Protein AF-A0A9N9K8G9-F1 (afdb_monomer)

Solvent-accessible surface area (backbone at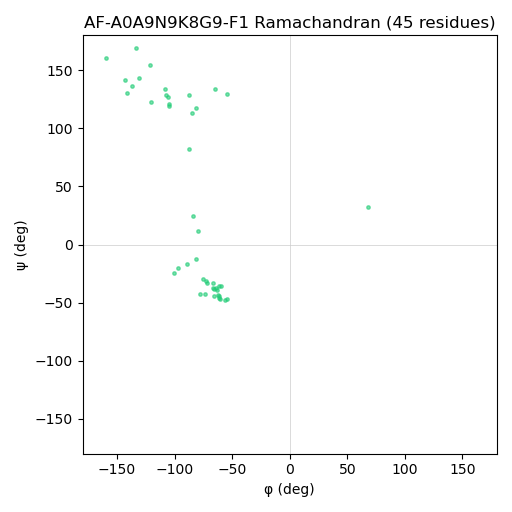oms only — not comparable to full-atom values): 3290 Å² total; per-residue (Å²): 136,84,85,88,79,86,84,88,73,94,64,95,39,34,73,53,43,35,50,52,54,50,52,50,52,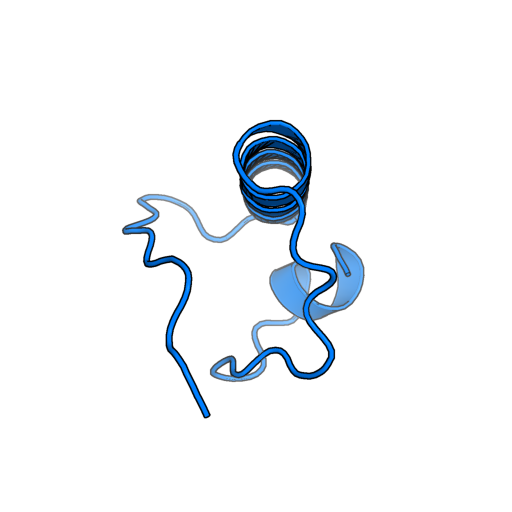76,74,36,100,63,83,84,89,77,85,89,76,95,71,53,68,35,55,65,72,41,109

Organism: NCBI:txid60492

pLDDT: mean 84.87, std 6.42, range [65.06, 94.5]

Radius of gyration: 10.53 Å; Cα contacts (8 Å, |Δi|>4): 24; chains: 1; bounding box: 25×18×25 Å

Foldseek 3Di:
DDDQDDDDDPDLALVVLLVVVVVSVVVDPDDDPDDDDPPDVSNVVND

Secondary structure (DSSP, 8-state):
---------SS--HHHHHHHHHHHHHH-S-----------HHHHHH-

Structure (mmCIF, N/CA/C/O backbone):
data_AF-A0A9N9K8G9-F1
#
_entry.id   AF-A0A9N9K8G9-F1
#
loop_
_atom_site.group_PDB
_atom_site.id
_atom_site.type_symbol
_atom_site.label_atom_id
_atom_site.label_alt_id
_atom_site.label_comp_id
_atom_site.label_asym_id
_atom_site.label_entity_id
_atom_site.label_seq_id
_atom_site.pdbx_PDB_ins_code
_atom_site.Cartn_x
_atom_site.Cartn_y
_atom_site.Cartn_z
_atom_site.occupancy
_atom_site.B_iso_or_equiv
_atom_site.auth_seq_id
_atom_site.auth_comp_id
_atom_site.auth_asym_id
_atom_site.auth_atom_id
_atom_site.pdbx_PDB_model_num
ATOM 1 N N . ASN A 1 1 ? -19.850 -3.499 2.104 1.00 65.06 1 ASN A N 1
ATOM 2 C CA . ASN A 1 1 ? -18.509 -2.886 2.038 1.00 65.06 1 ASN A CA 1
ATOM 3 C C . ASN A 1 1 ? -18.639 -1.392 2.223 1.00 65.06 1 ASN A C 1
ATOM 5 O O . ASN A 1 1 ? -19.397 -0.774 1.488 1.00 65.06 1 ASN A O 1
ATOM 9 N N . LEU A 1 2 ? -17.976 -0.851 3.244 1.00 71.81 2 LEU A N 1
ATOM 10 C CA . LEU A 1 2 ? -17.836 0.590 3.442 1.00 71.81 2 LEU A CA 1
ATOM 11 C C . LEU A 1 2 ? -16.603 1.045 2.657 1.00 71.81 2 LEU A C 1
ATOM 13 O O . LEU A 1 2 ? -15.544 0.439 2.804 1.00 71.81 2 LEU A O 1
ATOM 17 N N . ILE A 1 3 ? -16.742 2.075 1.825 1.00 72.56 3 ILE A N 1
ATOM 18 C CA . ILE A 1 3 ? -15.587 2.728 1.201 1.00 72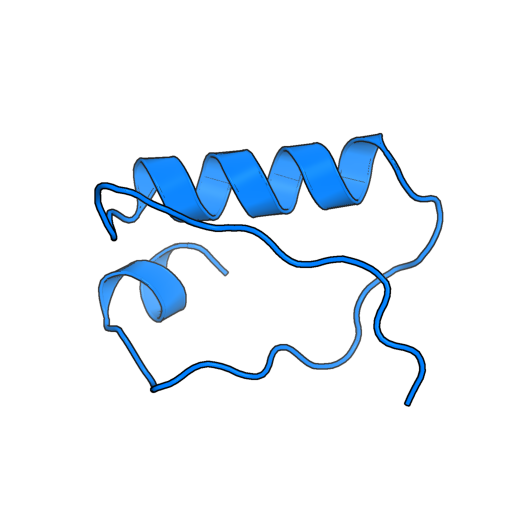.56 3 ILE A CA 1
ATOM 19 C C . ILE A 1 3 ? -15.017 3.693 2.239 1.00 72.56 3 ILE A C 1
ATOM 21 O O . ILE A 1 3 ? -15.724 4.594 2.686 1.00 72.56 3 ILE A O 1
ATOM 25 N N . VAL A 1 4 ? -13.771 3.464 2.651 1.00 74.12 4 VAL A N 1
ATOM 26 C CA . VAL A 1 4 ? -13.114 4.230 3.726 1.00 74.12 4 VAL A CA 1
ATOM 27 C C . VAL A 1 4 ? -12.231 5.363 3.203 1.00 74.12 4 VAL A C 1
ATOM 29 O O . VAL A 1 4 ? -11.981 6.310 3.938 1.00 74.12 4 VAL A O 1
ATOM 32 N N . ALA A 1 5 ? -11.806 5.302 1.937 1.00 78.50 5 ALA A N 1
ATOM 33 C CA . ALA A 1 5 ? -11.017 6.345 1.290 1.00 78.50 5 ALA A CA 1
ATOM 34 C C . ALA A 1 5 ? -11.098 6.270 -0.241 1.00 78.50 5 ALA A C 1
ATOM 36 O O . ALA A 1 5 ? -11.438 5.230 -0.807 1.00 78.50 5 ALA A O 1
ATOM 37 N N . ALA A 1 6 ? -10.762 7.387 -0.885 1.00 81.50 6 ALA A N 1
A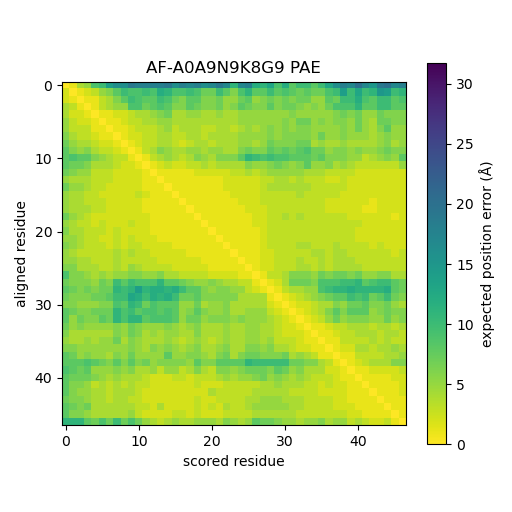TOM 38 C CA . ALA A 1 6 ? -10.520 7.503 -2.318 1.00 81.50 6 ALA A CA 1
ATOM 39 C C . ALA A 1 6 ? -9.373 8.500 -2.537 1.00 81.50 6 ALA A C 1
ATOM 41 O O . ALA A 1 6 ? -9.297 9.508 -1.832 1.00 81.50 6 ALA A O 1
ATOM 42 N N . ALA A 1 7 ? -8.504 8.226 -3.507 1.00 81.62 7 ALA A N 1
ATOM 43 C CA . ALA A 1 7 ? -7.390 9.092 -3.876 1.00 81.62 7 ALA A CA 1
ATOM 44 C C . ALA A 1 7 ? -7.381 9.297 -5.395 1.00 81.62 7 ALA A C 1
ATOM 46 O O . ALA A 1 7 ? -7.704 8.379 -6.146 1.00 81.62 7 ALA A O 1
ATOM 47 N N . ILE A 1 8 ? -7.032 10.507 -5.830 1.00 83.81 8 ILE A N 1
ATOM 48 C CA . ILE A 1 8 ? -6.723 10.811 -7.229 1.00 83.81 8 ILE A CA 1
ATOM 49 C C . ILE A 1 8 ? -5.209 10.951 -7.291 1.00 83.81 8 ILE A C 1
ATOM 51 O O . ILE A 1 8 ? -4.651 11.797 -6.591 1.00 83.81 8 ILE A O 1
ATOM 55 N N . LEU A 1 9 ? -4.565 10.103 -8.085 1.00 85.25 9 LEU A N 1
ATOM 56 C CA . LEU A 1 9 ? -3.118 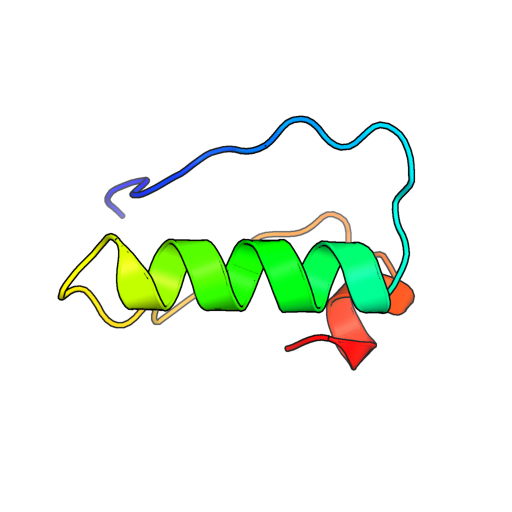10.080 -8.245 1.00 85.25 9 LEU A CA 1
ATOM 57 C C . LEU A 1 9 ? -2.776 10.624 -9.627 1.00 85.25 9 LEU A C 1
ATOM 59 O O . LEU A 1 9 ? -3.435 10.286 -10.606 1.00 85.25 9 LEU A O 1
ATOM 63 N N . GLU A 1 10 ? -1.789 11.513 -9.685 1.00 85.06 10 GLU A N 1
ATOM 64 C CA . GLU A 1 10 ? -1.259 12.017 -10.955 1.00 85.06 10 GLU A CA 1
ATOM 65 C C . GLU A 1 10 ? -0.328 10.980 -11.596 1.00 85.06 10 GLU A C 1
ATOM 67 O O . GLU A 1 10 ? -0.447 10.710 -12.786 1.00 85.06 10 GLU A O 1
ATOM 72 N N . ASP A 1 11 ? 0.520 10.351 -10.774 1.00 87.69 11 ASP A N 1
ATOM 73 C CA . ASP A 1 11 ? 1.446 9.295 -11.170 1.00 87.69 11 ASP A CA 1
ATOM 74 C C . ASP A 1 11 ? 1.159 8.001 -10.393 1.00 87.69 11 ASP A C 1
ATOM 76 O O . ASP A 1 11 ? 1.223 7.953 -9.161 1.00 87.69 11 ASP A O 1
ATOM 80 N N . GLU A 1 12 ? 0.885 6.925 -11.124 1.00 89.19 12 GLU A N 1
ATOM 81 C CA . GLU A 1 12 ? 0.675 5.580 -10.580 1.00 89.19 12 GLU A CA 1
ATOM 82 C C . GLU A 1 12 ? 2.029 4.868 -10.455 1.00 89.19 12 GLU A C 1
ATOM 84 O O . GLU A 1 12 ? 2.472 4.128 -11.330 1.00 89.19 12 GLU A O 1
ATOM 89 N N . THR A 1 13 ? 2.742 5.157 -9.364 1.00 93.69 13 THR A N 1
ATOM 90 C CA . THR A 1 13 ? 4.034 4.530 -9.043 1.00 93.69 13 THR A CA 1
ATOM 91 C C . THR A 1 13 ? 3.977 3.817 -7.702 1.00 93.69 13 THR A C 1
ATOM 93 O O . THR A 1 13 ? 3.215 4.202 -6.817 1.00 93.69 13 THR A O 1
ATOM 96 N N . GLU A 1 14 ? 4.835 2.813 -7.522 1.00 93.69 14 GLU A N 1
ATOM 97 C CA . GLU A 1 14 ? 4.902 1.999 -6.300 1.00 93.69 14 GLU A CA 1
ATOM 98 C C . GLU A 1 14 ? 5.086 2.878 -5.058 1.00 93.69 14 GLU A C 1
ATOM 100 O O . GLU A 1 14 ? 4.312 2.781 -4.113 1.00 93.69 14 GLU A O 1
ATOM 105 N N . ALA A 1 15 ? 6.014 3.840 -5.114 1.00 94.50 15 ALA A N 1
ATOM 106 C CA . ALA A 1 15 ? 6.273 4.768 -4.015 1.00 94.50 15 ALA A CA 1
ATOM 107 C C . ALA A 1 15 ? 5.057 5.642 -3.652 1.00 94.50 15 ALA A C 1
ATOM 109 O O . ALA A 1 15 ? 4.840 5.952 -2.480 1.00 94.50 15 ALA A O 1
ATOM 110 N N . ILE A 1 16 ? 4.256 6.052 -4.643 1.00 92.69 16 ILE A N 1
ATOM 111 C CA . ILE A 1 16 ? 3.041 6.839 -4.397 1.00 92.69 16 ILE A CA 1
ATOM 112 C C . ILE A 1 16 ? 1.954 5.948 -3.794 1.00 92.69 16 ILE A C 1
ATOM 114 O O . ILE A 1 16 ? 1.311 6.356 -2.827 1.00 92.69 16 ILE A O 1
ATOM 118 N N . PHE A 1 17 ? 1.776 4.727 -4.302 1.00 91.69 17 PHE A N 1
ATOM 119 C CA . PHE A 1 17 ? 0.827 3.773 -3.729 1.00 91.69 17 PHE A CA 1
ATOM 120 C C . PHE A 1 17 ? 1.177 3.412 -2.280 1.00 91.69 17 PHE A C 1
ATOM 122 O O . PHE A 1 17 ? 0.298 3.476 -1.417 1.00 91.69 17 PHE A O 1
ATOM 129 N N . GLU A 1 18 ? 2.447 3.121 -1.985 1.00 92.50 18 GLU A N 1
ATOM 130 C CA . GLU A 1 18 ? 2.930 2.872 -0.621 1.00 92.50 18 GLU A CA 1
ATOM 131 C C . GLU A 1 18 ? 2.614 4.052 0.301 1.00 92.50 18 GLU A C 1
ATOM 133 O O . GLU A 1 18 ? 2.073 3.868 1.396 1.00 92.50 18 GLU A O 1
ATOM 138 N N . TRP A 1 19 ? 2.909 5.275 -0.151 1.00 92.44 19 TRP A N 1
ATOM 139 C CA . TRP A 1 19 ? 2.638 6.484 0.619 1.00 92.44 19 TRP A CA 1
ATOM 140 C C . TRP A 1 19 ? 1.141 6.644 0.926 1.00 92.44 19 TRP A C 1
ATOM 142 O O . TRP A 1 19 ? 0.776 6.851 2.083 1.00 92.44 19 TRP A O 1
ATOM 152 N N . VAL A 1 20 ? 0.261 6.465 -0.065 1.00 90.12 20 VAL A N 1
ATOM 153 C CA . VAL A 1 20 ? -1.199 6.562 0.123 1.00 90.12 20 VAL A CA 1
ATOM 154 C C . VAL A 1 20 ? -1.715 5.501 1.097 1.00 90.12 20 VAL A C 1
ATOM 156 O O . VAL A 1 20 ? -2.537 5.811 1.963 1.00 90.12 20 VAL A O 1
ATOM 159 N N . LEU A 1 21 ? -1.242 4.257 0.986 1.00 88.69 21 LEU A N 1
ATOM 160 C CA . LEU A 1 21 ? -1.647 3.167 1.878 1.00 88.69 21 LEU A CA 1
ATOM 161 C C . LEU A 1 21 ? -1.187 3.420 3.322 1.00 88.69 21 LEU A C 1
ATOM 163 O O . LEU A 1 21 ? -1.948 3.160 4.260 1.00 88.69 21 LEU A O 1
ATOM 167 N N . GLN A 1 22 ? 0.015 3.973 3.515 1.00 89.38 22 GLN A N 1
ATOM 168 C CA . GLN A 1 22 ? 0.497 4.380 4.838 1.00 89.38 22 GLN A CA 1
ATOM 169 C C . GLN A 1 22 ? -0.319 5.537 5.414 1.00 89.38 22 GLN A C 1
ATOM 171 O O . GLN A 1 22 ? -0.726 5.473 6.573 1.00 89.38 22 GLN A O 1
ATOM 176 N N . GLU A 1 23 ? -0.626 6.561 4.620 1.00 89.75 23 GLU A N 1
ATOM 177 C CA . GLU A 1 23 ? -1.465 7.674 5.076 1.00 89.75 23 GLU A CA 1
ATOM 178 C C . GLU A 1 23 ? -2.881 7.209 5.437 1.00 89.75 23 GLU A C 1
ATOM 180 O O . GLU A 1 23 ? -3.436 7.621 6.459 1.00 89.75 23 GLU A O 1
ATOM 185 N N . LEU A 1 24 ? -3.457 6.281 4.667 1.00 87.50 24 LEU A N 1
ATOM 186 C CA . LEU A 1 24 ? -4.747 5.673 4.998 1.00 87.50 24 LEU A CA 1
ATOM 187 C C . LEU A 1 24 ? -4.693 4.925 6.337 1.00 87.50 24 LEU A C 1
ATOM 189 O O . LEU A 1 24 ? -5.577 5.084 7.180 1.00 87.50 24 LEU A O 1
ATOM 193 N N . LYS A 1 25 ? -3.633 4.145 6.557 1.00 86.31 25 LYS A N 1
ATOM 194 C CA . LYS A 1 25 ? -3.410 3.415 7.809 1.00 86.31 25 LYS A CA 1
ATOM 195 C C . LYS A 1 25 ? -3.203 4.353 9.001 1.00 86.31 25 LYS A C 1
ATOM 197 O O . LYS A 1 25 ? -3.664 4.056 10.096 1.00 86.31 25 LYS A O 1
ATOM 202 N N . ASN A 1 26 ? -2.521 5.477 8.796 1.00 87.69 26 ASN A N 1
ATOM 203 C CA . ASN A 1 26 ? -2.270 6.461 9.848 1.00 87.69 26 ASN A CA 1
ATOM 204 C C . ASN A 1 26 ? -3.512 7.305 10.169 1.00 87.69 26 ASN A C 1
ATOM 206 O O . ASN A 1 26 ? -3.670 7.765 11.299 1.00 87.69 26 ASN A O 1
ATOM 210 N N . SER A 1 27 ? -4.384 7.528 9.184 1.00 86.81 27 SER A N 1
ATOM 211 C CA . SER A 1 27 ? -5.573 8.377 9.321 1.00 86.81 27 SER A CA 1
ATOM 212 C C . SER A 1 27 ? -6.815 7.636 9.813 1.00 86.81 27 SER A C 1
ATOM 214 O O . SER A 1 27 ? -7.763 8.282 10.267 1.00 86.81 27 SER A O 1
ATOM 216 N N . CYS A 1 28 ? -6.837 6.302 9.746 1.00 80.06 28 CYS A N 1
ATOM 217 C CA . CYS A 1 28 ? -8.009 5.521 10.112 1.00 80.06 28 CYS A CA 1
ATOM 218 C C . CYS A 1 28 ? -7.634 4.283 10.940 1.00 80.06 28 CYS A C 1
ATOM 220 O O . CYS A 1 28 ? -6.721 3.538 10.602 1.00 80.06 28 CYS A O 1
ATOM 222 N N . ASP A 1 29 ? -8.400 4.023 12.001 1.00 83.06 29 ASP A N 1
ATOM 223 C CA . ASP A 1 29 ? -8.226 2.844 12.868 1.00 83.06 29 ASP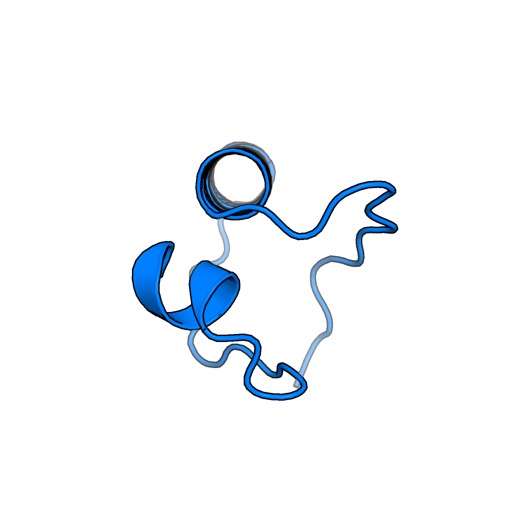 A CA 1
ATOM 224 C C . ASP A 1 29 ? -8.944 1.597 12.301 1.00 83.06 29 ASP A C 1
ATOM 226 O O . ASP A 1 29 ? -9.373 0.692 13.017 1.00 83.06 29 ASP A O 1
ATOM 230 N N . ILE A 1 30 ? -9.151 1.574 10.980 1.00 77.94 30 ILE A N 1
ATOM 231 C CA . ILE A 1 30 ? -9.802 0.487 10.249 1.00 77.94 30 ILE A CA 1
ATOM 232 C C . ILE A 1 30 ? -8.712 -0.266 9.498 1.00 77.94 30 ILE A C 1
ATOM 234 O O . ILE A 1 30 ? -7.952 0.313 8.729 1.00 77.94 30 ILE A O 1
ATOM 238 N N . THR A 1 31 ? -8.657 -1.582 9.687 1.00 79.06 31 THR A N 1
ATOM 239 C CA . THR A 1 31 ? -7.800 -2.450 8.875 1.00 79.06 31 THR A CA 1
ATOM 240 C C . THR A 1 31 ? -8.548 -2.811 7.588 1.00 79.06 31 THR A C 1
ATOM 242 O O . THR A 1 31 ? -9.572 -3.501 7.670 1.00 79.06 31 THR A O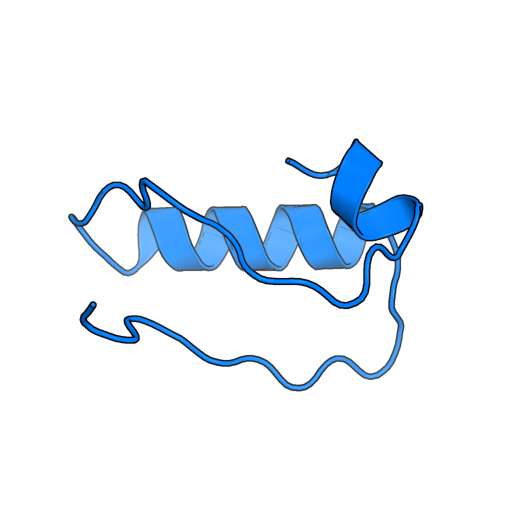 1
ATOM 245 N N . PRO A 1 32 ? -8.099 -2.360 6.401 1.00 73.25 32 PRO A N 1
ATOM 246 C CA . PRO A 1 32 ? -8.722 -2.766 5.152 1.00 73.25 32 PRO A CA 1
ATOM 247 C C . PRO A 1 32 ? -8.525 -4.271 4.941 1.00 73.25 32 PRO A C 1
ATOM 249 O O . PRO A 1 32 ? -7.432 -4.798 5.117 1.00 73.25 32 PRO A O 1
ATOM 252 N N . VAL A 1 33 ? -9.602 -4.967 4.570 1.00 81.00 33 VAL A N 1
ATOM 253 C CA . VAL A 1 33 ? -9.587 -6.423 4.320 1.00 81.00 33 VAL A CA 1
ATOM 254 C C . VAL A 1 33 ? -9.525 -6.735 2.823 1.00 81.00 33 VAL A C 1
ATOM 256 O O . VAL A 1 33 ? -9.084 -7.809 2.427 1.00 81.00 33 VAL A O 1
ATOM 259 N N . VAL A 1 34 ? -9.983 -5.802 1.983 1.00 81.50 34 VAL A N 1
ATOM 260 C CA . VAL A 1 34 ? -10.042 -5.958 0.527 1.00 81.50 34 VAL A CA 1
ATOM 261 C C . VAL A 1 34 ? -9.667 -4.637 -0.130 1.00 81.50 34 VAL A C 1
ATOM 263 O O . VAL A 1 34 ? -10.225 -3.593 0.210 1.00 81.50 34 VAL A O 1
ATOM 266 N N . LEU A 1 35 ? -8.753 -4.714 -1.093 1.00 80.50 35 LEU A N 1
ATOM 267 C CA . LEU A 1 35 ? -8.368 -3.630 -1.984 1.00 80.50 35 LEU A CA 1
ATOM 268 C C . LEU A 1 35 ? -8.945 -3.93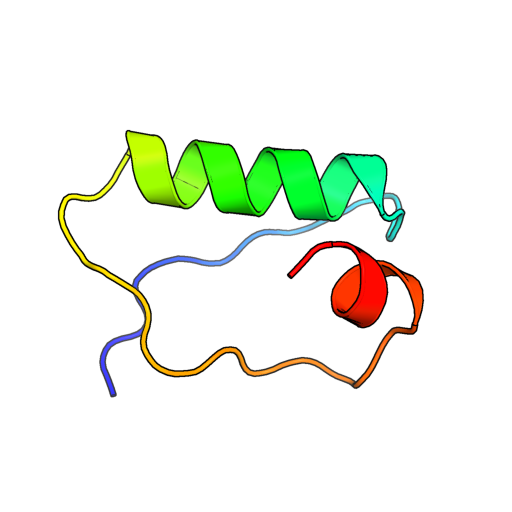1 -3.372 1.00 80.50 35 LEU A C 1
ATOM 270 O O . LEU A 1 35 ? -8.770 -5.036 -3.886 1.00 80.50 35 LEU A O 1
ATOM 274 N N . TYR A 1 36 ? -9.645 -2.969 -3.965 1.00 82.06 36 TYR A N 1
ATOM 275 C CA . TYR A 1 36 ? -10.101 -3.059 -5.350 1.00 82.06 36 TYR A CA 1
ATOM 276 C C . TYR A 1 36 ? -9.222 -2.149 -6.200 1.00 82.06 36 TYR A C 1
ATOM 278 O O . TYR A 1 36 ? -9.172 -0.949 -5.940 1.00 82.06 36 TYR A O 1
ATOM 286 N N . SER A 1 37 ? -8.553 -2.717 -7.199 1.00 82.25 37 SER A N 1
ATOM 287 C CA . SER A 1 37 ? -7.776 -1.976 -8.190 1.00 82.25 37 SER A CA 1
ATOM 288 C C . SER A 1 37 ? -8.081 -2.471 -9.596 1.00 82.25 37 SER A C 1
ATOM 290 O O . SER A 1 37 ? -8.715 -3.513 -9.784 1.00 82.25 37 SER A O 1
ATOM 292 N N . ASP A 1 38 ? -7.614 -1.726 -10.585 1.00 85.94 38 ASP A N 1
ATOM 293 C CA . ASP A 1 38 ? -7.578 -2.109 -11.995 1.00 85.94 38 ASP A CA 1
ATOM 294 C C . ASP A 1 38 ? -6.404 -3.050 -12.345 1.00 85.94 38 ASP A C 1
ATOM 296 O O . ASP A 1 38 ? -6.183 -3.347 -13.518 1.00 85.94 38 ASP A O 1
ATOM 300 N N . ALA A 1 39 ? -5.727 -3.594 -11.324 1.00 82.69 39 ALA A N 1
ATOM 301 C CA . ALA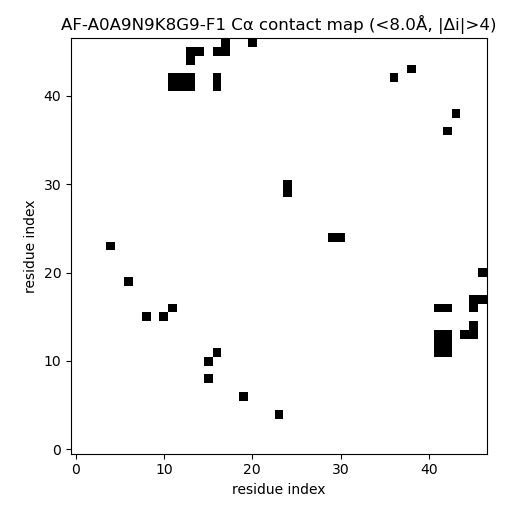 A 1 39 ? -4.576 -4.491 -11.413 1.00 82.69 39 ALA A CA 1
ATOM 302 C C . ALA A 1 39 ? -3.291 -3.851 -11.969 1.00 82.69 39 ALA A C 1
ATOM 304 O O . ALA A 1 39 ? -2.476 -4.549 -12.580 1.00 82.69 39 ALA A O 1
ATOM 305 N N . ASP A 1 40 ? -3.079 -2.558 -11.707 1.00 87.62 40 ASP A N 1
ATOM 306 C CA . ASP A 1 40 ? -1.790 -1.914 -11.956 1.00 87.62 40 ASP A CA 1
ATOM 307 C C . ASP A 1 40 ? -0.625 -2.669 -11.255 1.00 87.62 40 ASP A C 1
ATOM 309 O O . ASP A 1 40 ? -0.706 -2.970 -10.054 1.00 87.62 40 ASP A O 1
ATOM 313 N N . PRO A 1 41 ? 0.466 -3.007 -11.975 1.00 88.88 41 PRO A N 1
ATOM 314 C CA . PRO A 1 41 ? 1.600 -3.729 -11.402 1.00 88.88 41 PRO A CA 1
ATOM 315 C C . PRO A 1 41 ? 2.289 -3.008 -10.241 1.00 88.88 41 PRO A C 1
ATOM 317 O O . PRO A 1 41 ? 2.746 -3.669 -9.311 1.00 88.88 41 PRO A O 1
ATOM 320 N N . ALA A 1 42 ? 2.373 -1.679 -10.276 1.00 90.44 42 ALA A N 1
ATOM 321 C CA . ALA A 1 42 ? 3.002 -0.902 -9.216 1.00 90.44 42 ALA A CA 1
ATOM 322 C C . ALA A 1 42 ? 2.134 -0.892 -7.949 1.00 90.44 42 ALA A C 1
ATOM 324 O O . ALA A 1 42 ? 2.667 -0.954 -6.841 1.00 90.44 42 ALA A O 1
ATOM 325 N N . MET A 1 43 ? 0.805 -0.914 -8.101 1.00 88.62 43 MET A N 1
ATOM 326 C CA . MET A 1 43 ? -0.118 -1.104 -6.977 1.00 88.62 43 MET A CA 1
ATOM 327 C C . MET A 1 43 ? -0.002 -2.505 -6.367 1.00 88.62 43 MET A C 1
ATOM 329 O O . MET A 1 43 ? -0.087 -2.643 -5.152 1.00 88.62 43 MET A O 1
ATOM 333 N N . LEU A 1 44 ? 0.215 -3.543 -7.182 1.00 88.25 44 LEU A N 1
ATOM 334 C CA . LEU A 1 44 ? 0.441 -4.906 -6.684 1.00 88.25 44 LEU A CA 1
ATOM 335 C C . LEU A 1 44 ? 1.758 -5.046 -5.906 1.00 88.25 44 LEU A C 1
ATOM 337 O O . LEU A 1 44 ? 1.803 -5.838 -4.970 1.00 88.25 44 LEU A O 1
ATOM 341 N N . SER A 1 45 ? 2.804 -4.304 -6.279 1.00 90.38 45 SER A N 1
ATOM 342 C CA . SER A 1 45 ? 4.077 -4.288 -5.542 1.00 90.38 45 SER A CA 1
ATOM 343 C C . SER A 1 45 ? 3.990 -3.542 -4.205 1.00 90.38 45 SER A C 1
ATOM 345 O O . SER A 1 45 ? 4.686 -3.910 -3.265 1.00 90.38 45 SER A O 1
ATOM 347 N N . ALA A 1 46 ? 3.139 -2.514 -4.119 1.00 88.44 46 ALA A N 1
ATOM 348 C CA . ALA A 1 46 ? 3.038 -1.621 -2.961 1.00 88.44 46 ALA A CA 1
ATOM 349 C C . ALA A 1 46 ? 2.193 -2.158 -1.783 1.00 88.44 46 ALA A C 1
ATOM 351 O O . ALA A 1 46 ? 2.188 -1.550 -0.709 1.00 88.44 46 ALA A O 1
ATOM 352 N N . VAL A 1 47 ? 1.427 -3.236 -1.989 1.00 83.12 47 VAL A N 1
ATOM 353 C CA . VAL A 1 47 ? 0.499 -3.839 -1.004 1.00 83.12 47 VAL A CA 1
ATOM 354 C C . VAL A 1 47 ? 1.183 -4.948 -0.216 1.00 83.12 47 VAL A C 1
ATOM 356 O O . VAL A 1 47 ? 1.043 -4.939 1.030 1.00 83.12 47 VAL A O 1
#

Mean predicted aligned error: 4.35 Å

Sequence (47 aa):
NLIVAAAILEDETEAIFEWVLQELKNSCDITPVVLYSDADPAMLSAV